Protein AF-A0A7S1PNR0-F1 (afdb_monomer_lite)

InterPro domains:
  IPR019572 Ubiquitin-activating enzyme, SCCH domain [PF10585] (2-94)
  IPR035985 Ubiquitin-activating enzyme-like [SSF69572] (8-89)
  IPR042063 Ubiquitin-activating enzyme E1, SCCH domain [G3DSA:1.10.10.2660] (1-102)

pLDDT: mean 83.43, std 13.57, range [41.12, 94.62]

Radius of gyration: 18.4 Å; chains: 1; bounding box: 39×20×56 Å

Sequence (102 aa):
TLRAVHGTLCDDVPSTWADAVAWARSQFDITFVFPPKQLLLSYPLDKTDADGKPYWTGAKRPPTVPTFDLSNAHHREFLLHAAAIYCRVHGVPVPSPLSTIT

Organism: Neobodo designis (NCBI:txid312471)

Foldseek 3Di:
DVVVVCCLPPPQQDQALVSLLVVLVVVCCVPQAVVLVVVCVVQPQCDADPVRHGPCDDPRHRDDRDDQDCVDPVSVVSSLVSSLVSCVVNVHDRDPPSVVDD

Structure (mmCIF, N/CA/C/O backbone):
data_AF-A0A7S1PNR0-F1
#
_entry.id   AF-A0A7S1PNR0-F1
#
loop_
_atom_site.group_PDB
_atom_site.id
_atom_site.type_symbol
_atom_site.label_atom_id
_atom_site.label_alt_id
_atom_site.label_comp_id
_atom_site.label_asym_id
_atom_site.label_entity_id
_atom_site.label_seq_id
_atom_site.pdbx_PDB_ins_code
_atom_site.Cartn_x
_atom_site.Cartn_y
_atom_site.Cartn_z
_atom_site.occupancy
_atom_site.B_iso_or_equiv
_atom_site.auth_seq_id
_atom_site.auth_comp_id
_atom_site.auth_asym_id
_atom_site.auth_atom_id
_atom_site.pdbx_PDB_model_num
ATOM 1 N N . THR A 1 1 ? 16.077 10.588 6.997 1.00 41.12 1 THR A N 1
ATOM 2 C CA . THR A 1 1 ? 17.277 10.377 7.846 1.00 41.12 1 THR A CA 1
ATOM 3 C C . THR A 1 1 ? 18.275 9.516 7.088 1.00 41.12 1 THR A C 1
ATOM 5 O O . THR A 1 1 ? 17.862 8.823 6.167 1.00 41.12 1 THR A O 1
ATOM 8 N N . LEU A 1 2 ? 19.564 9.547 7.446 1.00 51.56 2 LEU A N 1
ATOM 9 C CA . LEU A 1 2 ? 20.660 8.829 6.760 1.00 51.56 2 LEU A CA 1
ATOM 10 C C . LEU A 1 2 ? 20.368 7.347 6.429 1.00 51.56 2 LEU A C 1
ATOM 12 O O . LEU A 1 2 ? 20.784 6.870 5.382 1.00 51.56 2 LEU A O 1
ATOM 16 N N . ARG A 1 3 ? 19.582 6.645 7.260 1.00 53.38 3 ARG A N 1
ATOM 17 C CA . ARG A 1 3 ? 19.130 5.261 7.004 1.00 53.38 3 ARG A CA 1
ATOM 18 C C . ARG A 1 3 ? 18.261 5.101 5.754 1.00 53.38 3 ARG A C 1
ATOM 20 O O . ARG A 1 3 ? 18.438 4.138 5.023 1.00 53.38 3 ARG A O 1
ATOM 27 N N . ALA A 1 4 ? 17.347 6.040 5.510 1.00 57.62 4 ALA A N 1
ATOM 28 C CA . ALA A 1 4 ? 16.482 5.999 4.332 1.00 57.62 4 ALA A CA 1
ATOM 29 C C . ALA A 1 4 ? 17.290 6.218 3.044 1.00 57.62 4 ALA A C 1
ATOM 31 O O . ALA A 1 4 ? 17.053 5.538 2.059 1.00 57.62 4 ALA A O 1
ATOM 32 N N . VAL A 1 5 ? 18.286 7.113 3.095 1.00 57.00 5 VAL A N 1
ATOM 33 C CA . VAL A 1 5 ? 19.179 7.407 1.963 1.00 57.00 5 VAL A CA 1
ATOM 34 C C . VAL A 1 5 ? 20.082 6.209 1.646 1.00 57.00 5 VAL A C 1
ATOM 36 O O . VAL A 1 5 ? 20.279 5.887 0.480 1.00 57.00 5 VAL A O 1
ATOM 39 N N . HIS A 1 6 ? 20.590 5.517 2.672 1.00 55.75 6 HIS A N 1
ATOM 40 C CA . HIS A 1 6 ? 21.433 4.331 2.491 1.00 55.75 6 HIS A CA 1
ATOM 41 C C . HIS A 1 6 ? 20.675 3.160 1.843 1.00 55.75 6 HIS A C 1
ATOM 43 O O . HIS A 1 6 ? 21.189 2.562 0.902 1.00 55.75 6 HIS A O 1
ATOM 49 N N . GLY A 1 7 ? 19.438 2.880 2.282 1.00 56.34 7 GLY A N 1
ATOM 50 C CA . GLY A 1 7 ? 18.604 1.827 1.681 1.00 56.34 7 GLY A CA 1
ATOM 51 C C . GLY A 1 7 ? 18.296 2.089 0.203 1.00 56.34 7 GLY A C 1
ATOM 52 O O . GLY A 1 7 ? 18.414 1.193 -0.623 1.00 56.34 7 GLY A O 1
ATOM 53 N N . THR A 1 8 ? 18.019 3.346 -0.158 1.00 55.06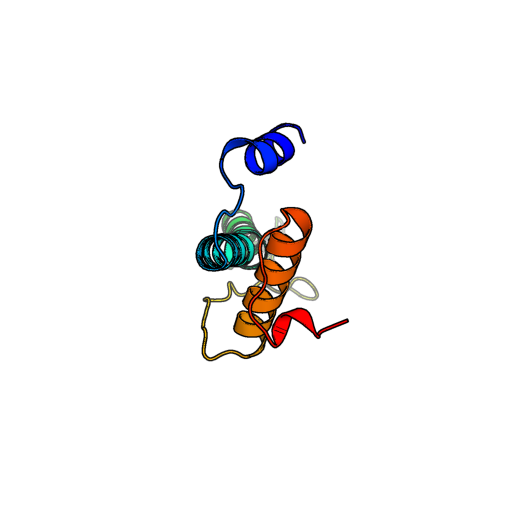 8 THR A N 1
ATOM 54 C CA . THR A 1 8 ? 17.727 3.728 -1.551 1.00 55.06 8 THR A CA 1
ATOM 55 C C . THR A 1 8 ? 18.938 3.736 -2.489 1.00 55.06 8 THR A C 1
ATOM 57 O O . THR A 1 8 ? 18.743 3.708 -3.700 1.00 55.06 8 THR A O 1
ATOM 60 N N . LEU A 1 9 ? 20.173 3.828 -1.972 1.00 55.44 9 LEU A N 1
ATOM 61 C CA . LEU A 1 9 ? 21.379 3.967 -2.807 1.00 55.44 9 LEU A CA 1
ATOM 62 C C . LEU A 1 9 ? 22.209 2.689 -2.956 1.00 55.44 9 LEU A C 1
ATOM 64 O O . LEU A 1 9 ? 22.929 2.591 -3.946 1.00 55.44 9 LEU A O 1
ATOM 68 N N . CYS A 1 10 ? 22.172 1.761 -1.996 1.00 56.22 10 CYS A N 1
ATOM 69 C CA . CYS A 1 10 ? 23.121 0.642 -1.981 1.00 56.22 10 CYS A CA 1
ATOM 70 C C . CYS A 1 10 ? 22.493 -0.729 -2.269 1.00 56.22 10 CYS A C 1
ATOM 72 O O . CYS A 1 10 ? 23.119 -1.525 -2.962 1.00 56.22 10 CYS A O 1
ATOM 74 N N . ASP A 1 11 ? 21.272 -0.995 -1.789 1.00 57.47 11 ASP A N 1
ATOM 75 C CA . ASP A 1 11 ? 20.727 -2.364 -1.768 1.00 57.47 11 ASP A CA 1
ATOM 76 C C . ASP A 1 11 ? 19.496 -2.567 -2.675 1.00 57.47 11 ASP A C 1
ATOM 78 O O . ASP A 1 11 ? 19.274 -3.677 -3.150 1.00 57.47 11 ASP A O 1
ATOM 82 N N . ASP A 1 12 ? 18.731 -1.510 -2.980 1.00 62.19 12 ASP A N 1
ATOM 83 C CA . ASP A 1 12 ? 17.415 -1.631 -3.635 1.00 62.19 12 ASP A CA 1
ATOM 84 C C . ASP A 1 12 ? 17.341 -1.045 -5.059 1.00 62.19 12 ASP A C 1
ATOM 86 O O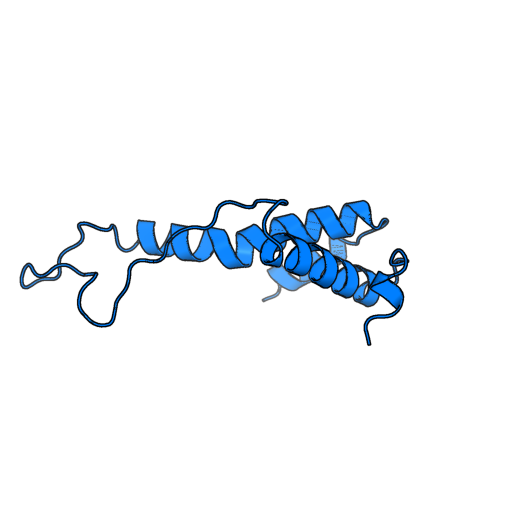 . ASP A 1 12 ? 16.241 -0.821 -5.570 1.00 62.19 12 ASP A O 1
ATOM 90 N N . VAL A 1 13 ? 18.463 -0.765 -5.736 1.00 70.88 13 VAL A N 1
ATOM 91 C CA . VAL A 1 13 ? 18.401 -0.224 -7.108 1.00 70.88 13 VAL A CA 1
ATOM 92 C C . VAL A 1 13 ? 17.731 -1.258 -8.028 1.00 70.88 13 VAL A C 1
ATOM 94 O O . VAL A 1 13 ? 18.282 -2.344 -8.228 1.00 70.88 13 VAL A O 1
ATOM 97 N N . PRO A 1 14 ? 16.556 -0.953 -8.607 1.00 79.44 14 PRO A N 1
ATOM 98 C CA . PRO A 1 14 ? 15.854 -1.901 -9.453 1.00 79.44 14 PRO A CA 1
ATOM 99 C C . PRO A 1 14 ? 16.673 -2.104 -10.729 1.00 79.44 14 PRO A C 1
ATOM 101 O O . PRO A 1 14 ? 17.077 -1.136 -11.370 1.00 79.44 14 PRO A O 1
ATOM 104 N N . SER A 1 15 ? 16.918 -3.354 -11.114 1.00 82.31 15 SER A N 1
ATOM 105 C CA . SER A 1 15 ? 17.532 -3.668 -12.414 1.00 82.31 15 SER A CA 1
ATOM 106 C C . SER A 1 15 ? 16.466 -4.003 -13.456 1.00 82.31 15 SER A C 1
ATOM 108 O O . SER A 1 15 ? 16.668 -3.820 -14.656 1.00 82.31 15 SER A O 1
ATOM 110 N N . THR A 1 16 ? 15.305 -4.471 -12.997 1.00 86.75 16 THR A N 1
ATOM 111 C CA . THR A 1 16 ? 14.181 -4.882 -13.835 1.00 86.75 16 THR A CA 1
ATOM 112 C C . THR A 1 16 ? 12.857 -4.299 -13.337 1.00 86.75 16 THR A C 1
ATOM 114 O O . THR A 1 16 ? 12.728 -3.849 -12.198 1.00 86.75 16 THR A O 1
ATOM 1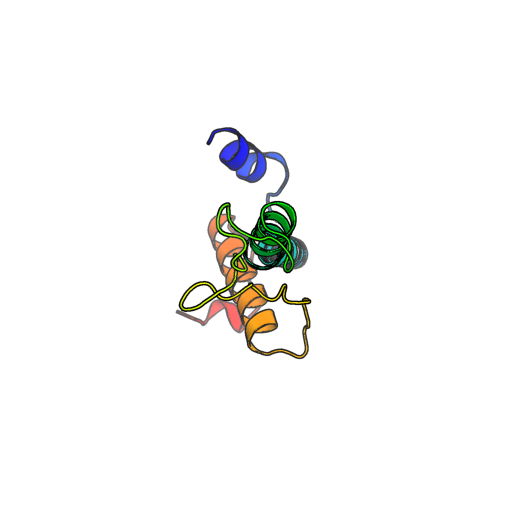17 N N . TRP A 1 17 ? 11.826 -4.348 -14.186 1.00 86.75 17 TRP A N 1
ATOM 118 C CA . TRP A 1 17 ? 10.457 -4.000 -13.786 1.00 86.75 17 TRP A CA 1
ATOM 119 C C . TRP A 1 17 ? 9.939 -4.877 -12.636 1.00 86.75 17 TRP A C 1
ATOM 121 O O . TRP A 1 17 ? 9.239 -4.389 -11.753 1.00 86.75 17 TRP A O 1
ATOM 131 N N . ALA A 1 18 ? 10.292 -6.165 -12.628 1.00 88.75 18 ALA A N 1
ATOM 132 C CA . ALA A 1 18 ? 9.871 -7.088 -11.578 1.00 88.75 18 ALA A CA 1
ATOM 133 C C . ALA A 1 18 ? 10.409 -6.657 -10.204 1.00 88.75 18 ALA A C 1
ATOM 135 O O . ALA A 1 18 ? 9.661 -6.684 -9.226 1.00 88.75 18 ALA A O 1
ATOM 136 N N . ASP A 1 19 ? 11.651 -6.169 -10.152 1.00 89.38 19 ASP A N 1
ATOM 137 C CA . ASP A 1 19 ? 12.257 -5.640 -8.924 1.00 89.38 19 ASP A CA 1
ATOM 138 C C . ASP A 1 19 ? 11.513 -4.392 -8.437 1.00 89.38 19 ASP A C 1
ATOM 140 O O . ASP A 1 19 ? 11.213 -4.259 -7.252 1.00 89.38 19 ASP A O 1
ATOM 144 N N . ALA A 1 20 ? 11.127 -3.501 -9.356 1.00 90.38 20 ALA A N 1
ATOM 145 C CA . ALA A 1 20 ? 10.346 -2.314 -9.016 1.00 90.38 20 ALA A CA 1
ATOM 146 C C . ALA A 1 20 ? 8.936 -2.653 -8.505 1.00 90.38 20 ALA A C 1
ATOM 148 O O . ALA A 1 20 ? 8.429 -1.988 -7.600 1.00 90.38 20 ALA A O 1
ATOM 149 N N . VAL A 1 21 ? 8.306 -3.706 -9.033 1.00 91.44 21 VAL A N 1
ATOM 150 C CA . VAL A 1 21 ? 7.020 -4.212 -8.525 1.00 91.44 21 VAL A CA 1
ATOM 151 C C . VAL A 1 21 ? 7.183 -4.835 -7.137 1.00 91.44 21 VAL A C 1
ATOM 153 O O . VAL A 1 21 ? 6.349 -4.592 -6.262 1.00 91.44 21 VAL A O 1
ATOM 156 N N . ALA A 1 22 ? 8.252 -5.599 -6.903 1.00 91.38 22 ALA A N 1
ATOM 157 C CA . ALA A 1 22 ? 8.559 -6.152 -5.585 1.00 91.38 22 ALA A CA 1
ATOM 158 C C . ALA A 1 22 ? 8.800 -5.035 -4.556 1.00 91.38 22 ALA A C 1
ATOM 160 O O . ALA A 1 22 ? 8.226 -5.060 -3.465 1.00 91.38 22 ALA A O 1
ATOM 161 N N . TRP A 1 23 ? 9.554 -4.001 -4.935 1.00 91.94 23 TRP A N 1
ATOM 162 C CA . TRP A 1 23 ? 9.741 -2.802 -4.124 1.00 91.94 23 TRP A CA 1
ATOM 163 C C . TRP A 1 23 ? 8.408 -2.108 -3.821 1.00 91.94 23 TRP A C 1
ATOM 165 O O . TRP A 1 23 ? 8.100 -1.844 -2.657 1.00 91.94 23 TRP A O 1
ATOM 175 N N . ALA A 1 24 ? 7.566 -1.882 -4.833 1.00 93.31 24 ALA A N 1
ATOM 176 C CA . ALA A 1 24 ? 6.255 -1.257 -4.662 1.00 93.31 24 ALA A CA 1
ATOM 177 C C . ALA A 1 24 ? 5.351 -2.059 -3.711 1.00 93.31 24 ALA A C 1
ATOM 179 O O . ALA A 1 24 ? 4.613 -1.483 -2.906 1.00 93.31 24 ALA A O 1
ATOM 180 N N . ARG A 1 25 ? 5.442 -3.394 -3.746 1.00 94.06 25 ARG A N 1
ATOM 181 C CA . ARG A 1 25 ? 4.714 -4.273 -2.827 1.00 94.06 25 ARG A CA 1
ATOM 182 C C . ARG A 1 25 ? 5.175 -4.098 -1.387 1.00 94.06 25 ARG A C 1
ATOM 184 O O . ARG A 1 25 ? 4.318 -4.042 -0.505 1.00 94.06 25 ARG A O 1
ATOM 191 N N . SER A 1 26 ? 6.473 -3.955 -1.149 1.00 92.94 26 SER A N 1
ATOM 192 C CA . SER A 1 26 ? 7.009 -3.625 0.176 1.00 92.94 26 SER A CA 1
ATOM 193 C C . SER A 1 26 ? 6.571 -2.232 0.636 1.00 92.94 26 SER A C 1
ATOM 195 O O . SER A 1 26 ? 6.188 -2.055 1.793 1.00 92.94 26 SER A O 1
ATOM 197 N N . GLN A 1 27 ? 6.532 -1.248 -0.271 1.00 93.19 27 GLN A N 1
ATOM 198 C CA . GLN A 1 27 ? 6.048 0.099 0.054 1.00 93.19 27 GLN A CA 1
ATOM 199 C C . GLN A 1 27 ? 4.572 0.124 0.458 1.00 93.19 27 GLN A C 1
ATOM 201 O O . GLN A 1 27 ? 4.193 0.913 1.327 1.00 93.19 27 GLN A O 1
ATOM 206 N N . PHE A 1 28 ? 3.742 -0.754 -0.115 1.00 94.62 28 PHE A N 1
ATOM 207 C CA . PHE A 1 28 ? 2.345 -0.899 0.300 1.00 94.62 28 PHE A CA 1
ATOM 208 C C . PHE A 1 28 ? 2.247 -1.271 1.784 1.00 94.62 28 PHE A C 1
ATOM 210 O O . PHE A 1 28 ? 1.486 -0.653 2.529 1.00 94.62 28 PHE A O 1
ATOM 217 N N . ASP A 1 29 ? 3.055 -2.233 2.238 1.00 93.31 29 ASP A N 1
ATOM 218 C CA . ASP A 1 29 ? 3.035 -2.649 3.640 1.00 93.31 29 ASP A CA 1
ATOM 219 C C . ASP A 1 29 ? 3.552 -1.542 4.563 1.00 93.31 29 ASP A C 1
ATOM 221 O O . ASP A 1 29 ? 2.937 -1.255 5.593 1.00 93.31 29 ASP A O 1
ATOM 225 N N . ILE A 1 30 ? 4.630 -0.864 4.166 1.00 92.62 30 ILE A N 1
ATOM 226 C CA . ILE A 1 30 ? 5.208 0.255 4.923 1.00 92.62 30 ILE A CA 1
ATOM 227 C C . ILE A 1 30 ? 4.212 1.408 5.076 1.00 92.62 30 ILE A C 1
ATOM 229 O O . ILE A 1 30 ? 4.154 2.030 6.135 1.00 92.62 30 ILE A O 1
ATOM 233 N N . THR A 1 31 ? 3.417 1.682 4.044 1.00 92.50 31 THR A N 1
ATOM 234 C CA . THR A 1 31 ? 2.513 2.838 4.017 1.00 92.50 31 THR A CA 1
ATOM 235 C C . THR A 1 31 ? 1.162 2.522 4.653 1.00 92.50 31 THR A C 1
ATOM 237 O O . THR A 1 31 ? 0.646 3.317 5.437 1.00 92.50 31 THR A O 1
ATOM 240 N N . PHE A 1 32 ? 0.582 1.360 4.344 1.00 93.56 32 PHE A N 1
ATOM 241 C CA . PHE A 1 32 ? -0.810 1.056 4.681 1.00 93.56 32 PHE A CA 1
ATOM 242 C C . PHE A 1 32 ? -0.977 -0.030 5.741 1.00 93.56 32 PHE A C 1
ATOM 244 O O . PHE A 1 32 ? -2.039 -0.101 6.349 1.00 93.56 32 PHE A O 1
ATOM 251 N N . VAL A 1 33 ? 0.031 -0.872 5.993 1.00 93.50 33 VAL A N 1
ATOM 252 C CA . VAL A 1 33 ? -0.110 -2.046 6.874 1.00 93.50 33 VAL A CA 1
ATOM 253 C C . VAL A 1 33 ? 0.609 -1.850 8.205 1.00 93.50 33 VAL A C 1
ATOM 255 O O . VAL A 1 33 ? 0.012 -2.061 9.262 1.00 93.50 33 VAL A O 1
ATOM 258 N N . PHE A 1 34 ? 1.877 -1.443 8.198 1.00 93.31 34 PHE A N 1
ATOM 259 C CA . PHE A 1 34 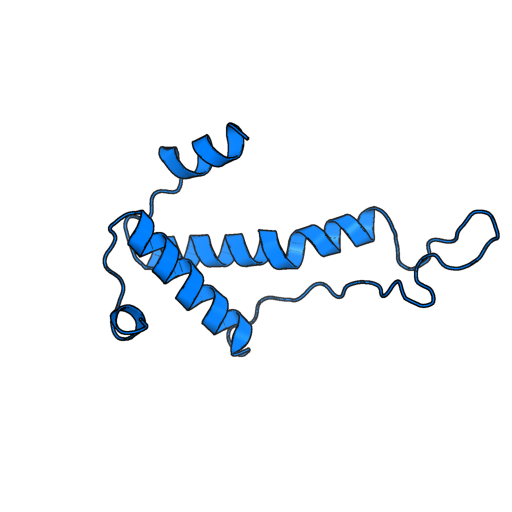? 2.672 -1.311 9.422 1.00 93.31 34 PHE A CA 1
ATOM 260 C C . PHE A 1 34 ? 2.206 -0.172 10.336 1.00 93.31 34 PHE A C 1
ATOM 262 O O . PHE A 1 34 ? 2.067 -0.431 11.534 1.00 93.31 34 PHE A O 1
ATOM 269 N N . PRO A 1 35 ? 1.884 1.042 9.841 1.00 93.50 35 PRO A N 1
ATOM 270 C CA . PRO A 1 35 ? 1.421 2.123 10.705 1.00 93.50 35 PRO A CA 1
ATOM 271 C C . PRO A 1 35 ? 0.146 1.783 11.494 1.00 93.50 35 PRO A C 1
ATOM 273 O O . PRO A 1 35 ? 0.162 1.948 12.717 1.00 93.50 35 PRO A O 1
ATOM 276 N N . PRO A 1 36 ? -0.937 1.248 10.884 1.00 92.69 36 PRO A N 1
ATOM 277 C CA . PRO A 1 36 ? -2.117 0.882 11.659 1.00 92.69 36 PRO A CA 1
ATOM 278 C C . PRO A 1 36 ? -1.863 -0.307 12.591 1.00 92.69 36 PRO A C 1
ATOM 280 O O . PRO A 1 36 ? -2.377 -0.299 13.707 1.00 92.69 36 PRO A O 1
ATOM 283 N N . LYS A 1 37 ? -1.021 -1.283 12.214 1.00 91.94 37 LYS A N 1
ATOM 284 C CA . LYS A 1 37 ? -0.606 -2.360 13.134 1.00 91.94 37 LYS A CA 1
ATOM 285 C C . LYS A 1 37 ? 0.115 -1.806 14.365 1.00 91.94 37 LYS A C 1
ATOM 287 O O . LYS A 1 37 ? -0.237 -2.157 15.486 1.00 91.94 37 LYS A O 1
ATOM 292 N N . GLN A 1 38 ? 1.088 -0.917 14.174 1.00 92.94 38 GLN A N 1
ATOM 293 C CA . GLN A 1 38 ? 1.825 -0.290 15.274 1.00 92.94 38 GLN A CA 1
ATOM 294 C C . GLN A 1 38 ? 0.904 0.549 16.169 1.00 92.94 38 GLN A C 1
ATOM 296 O O . GLN A 1 38 ? 1.052 0.549 17.395 1.00 92.94 38 GLN A O 1
ATOM 301 N N . LEU A 1 39 ? -0.071 1.239 15.571 1.00 91.88 39 LEU A N 1
ATOM 302 C CA . LEU A 1 39 ? -1.053 2.011 16.320 1.00 91.88 39 LEU A CA 1
ATOM 303 C C . LEU A 1 39 ? -1.929 1.107 17.195 1.00 91.88 39 LEU A C 1
ATOM 305 O O . LEU A 1 39 ? -2.098 1.404 18.373 1.00 91.88 39 LEU A O 1
ATOM 309 N N . LEU A 1 40 ? -2.422 -0.008 16.652 1.00 91.88 40 LEU A N 1
ATOM 310 C CA . LEU A 1 40 ? -3.232 -0.982 17.392 1.00 91.88 40 LEU A CA 1
ATOM 311 C C . LEU A 1 40 ? -2.434 -1.702 18.489 1.00 91.88 40 LEU A C 1
ATOM 313 O O . LEU A 1 40 ? -2.997 -2.017 19.530 1.00 91.88 40 LEU A O 1
ATOM 317 N N . LEU A 1 41 ? -1.125 -1.909 18.305 1.00 90.44 41 LEU A N 1
ATOM 318 C CA . LEU A 1 41 ? -0.249 -2.410 19.373 1.00 90.44 41 LEU A CA 1
ATOM 319 C C . LEU A 1 41 ? -0.106 -1.398 20.519 1.00 90.44 41 LEU A C 1
ATOM 321 O O . LEU A 1 41 ? -0.095 -1.774 21.687 1.00 90.44 41 LEU A O 1
ATOM 325 N N . SER A 1 42 ? -0.012 -0.108 20.193 1.00 90.75 42 SER A N 1
ATOM 326 C CA . SER A 1 42 ? 0.126 0.966 21.189 1.00 90.75 42 SER A CA 1
ATOM 327 C C . SER A 1 42 ? -1.202 1.284 21.894 1.00 90.75 42 SER A C 1
ATOM 329 O O . SER A 1 42 ? -1.233 1.689 23.064 1.00 90.75 42 SER A O 1
ATOM 331 N N . TYR A 1 43 ? -2.312 1.113 21.175 1.00 89.25 43 TYR A N 1
ATOM 332 C CA . TYR A 1 43 ? -3.675 1.385 21.615 1.00 89.25 43 TYR A CA 1
ATOM 333 C C . TYR A 1 43 ? -4.591 0.221 21.218 1.00 89.25 43 TYR A C 1
ATOM 335 O O . TYR A 1 43 ? -5.323 0.331 20.227 1.00 89.25 43 TYR A O 1
ATOM 343 N N . PRO A 1 44 ? -4.559 -0.889 21.981 1.00 89.62 44 PRO A N 1
ATOM 344 C CA . PRO A 1 44 ? -5.456 -2.011 21.744 1.00 89.62 44 PRO A CA 1
ATOM 345 C C . PRO A 1 44 ? -6.925 -1.565 21.782 1.00 89.62 44 PRO A C 1
ATOM 347 O O . PRO A 1 44 ? -7.265 -0.519 22.344 1.00 89.62 44 PRO A O 1
ATOM 350 N N . LEU A 1 45 ? -7.797 -2.320 21.113 1.00 85.56 45 LEU A N 1
ATOM 351 C CA . LEU A 1 45 ? -9.197 -1.932 20.882 1.00 85.56 45 LEU A CA 1
ATOM 352 C C . LEU A 1 45 ? -9.995 -1.769 22.183 1.00 85.56 45 LEU A C 1
ATOM 354 O O . LEU A 1 45 ? -10.906 -0.950 22.258 1.00 85.56 45 LEU A O 1
ATOM 358 N N . ASP A 1 46 ? -9.610 -2.523 23.200 1.00 86.00 46 ASP A N 1
ATOM 359 C CA . ASP A 1 46 ? -10.153 -2.572 24.554 1.00 86.00 46 ASP A CA 1
ATOM 360 C C . ASP A 1 46 ? -9.510 -1.557 25.513 1.00 86.00 46 ASP A C 1
ATOM 362 O O . ASP A 1 46 ? -9.899 -1.470 26.676 1.00 86.00 46 ASP A O 1
ATOM 366 N N . LYS A 1 47 ? -8.551 -0.747 25.046 1.00 85.75 47 LYS A N 1
ATOM 367 C CA . LYS A 1 47 ? -7.890 0.253 25.889 1.00 85.75 47 LYS A CA 1
ATOM 368 C C . LYS A 1 47 ? -8.889 1.286 26.404 1.00 85.75 47 LYS A C 1
ATOM 370 O O . LYS A 1 47 ? -9.615 1.897 25.619 1.00 85.75 47 LYS A O 1
ATOM 375 N N . THR A 1 48 ? -8.844 1.555 27.704 1.00 88.19 48 THR A N 1
ATOM 376 C CA . THR A 1 48 ? -9.606 2.620 28.366 1.00 88.19 48 THR A CA 1
ATOM 377 C C . THR A 1 48 ? -8.695 3.761 28.823 1.00 88.19 48 THR A C 1
ATOM 379 O O . THR A 1 48 ? -7.493 3.569 29.022 1.00 88.19 48 THR A O 1
ATOM 382 N N . ASP A 1 49 ? -9.246 4.966 28.956 1.00 83.62 49 ASP A N 1
ATOM 383 C CA . ASP A 1 49 ? -8.573 6.098 29.594 1.00 83.62 49 ASP A CA 1
ATOM 384 C C . ASP A 1 49 ? -8.607 5.993 31.133 1.00 83.62 49 ASP A C 1
ATOM 386 O O . ASP A 1 49 ? -9.112 5.020 31.699 1.00 83.62 49 ASP A O 1
ATOM 390 N N . ALA A 1 50 ? -8.032 6.990 31.812 1.00 83.69 50 ALA A N 1
ATOM 391 C CA . ALA A 1 50 ? -7.980 7.050 33.273 1.00 83.69 50 ALA A CA 1
ATOM 392 C C . ALA A 1 50 ? -9.369 7.173 33.931 1.00 83.69 50 ALA A C 1
ATOM 394 O O . ALA A 1 50 ? -9.529 6.784 35.085 1.00 83.69 50 ALA A O 1
ATOM 395 N N . ASP A 1 51 ? -10.366 7.663 33.193 1.00 83.94 51 ASP A N 1
ATOM 396 C CA . ASP A 1 51 ? -11.759 7.794 33.619 1.00 83.94 51 ASP A CA 1
ATOM 397 C C . ASP A 1 51 ? -12.591 6.539 33.271 1.00 83.94 51 ASP A C 1
ATOM 399 O O . ASP A 1 51 ? -13.808 6.514 33.466 1.00 83.94 51 ASP A O 1
ATOM 403 N N . GLY A 1 52 ? -11.952 5.488 32.738 1.00 84.38 52 GLY A N 1
ATOM 404 C CA . GLY A 1 52 ? -12.580 4.219 32.368 1.00 84.38 52 GLY A CA 1
ATOM 405 C C . GLY A 1 52 ? -13.328 4.242 31.031 1.00 84.38 52 GLY A C 1
ATOM 406 O O . GLY A 1 52 ? -14.024 3.277 30.707 1.00 84.38 52 GLY A O 1
ATOM 407 N N . LYS A 1 53 ? -13.207 5.306 30.229 1.00 85.44 53 LYS A N 1
ATOM 408 C CA . LYS A 1 53 ? -13.877 5.398 28.921 1.00 85.44 53 LYS A CA 1
ATOM 409 C C . LYS A 1 53 ? -13.034 4.741 27.827 1.00 85.44 53 LYS A C 1
ATOM 411 O O . LYS A 1 53 ? -11.812 4.867 27.856 1.00 85.44 53 LYS A O 1
ATOM 416 N N . PRO A 1 54 ? -13.635 4.079 26.820 1.00 86.44 54 PRO A N 1
ATOM 417 C CA . PRO A 1 54 ? -12.861 3.476 25.740 1.00 86.44 54 PRO A CA 1
ATOM 418 C C . PRO A 1 54 ? -12.076 4.526 24.943 1.00 86.44 54 PRO A C 1
ATOM 420 O O . PRO A 1 54 ? -12.599 5.583 24.574 1.00 86.44 54 PRO A O 1
ATOM 423 N N . TYR A 1 55 ? -10.820 4.210 24.637 1.00 85.62 55 TYR A N 1
ATOM 424 C CA . TYR A 1 55 ? -9.904 5.077 23.898 1.00 85.62 55 TYR A CA 1
ATOM 425 C C . TYR A 1 55 ? -10.430 5.401 22.488 1.00 85.62 55 TYR A C 1
ATOM 427 O O . TYR A 1 55 ? -10.298 6.530 22.006 1.00 85.62 55 TYR A O 1
ATOM 435 N N . TRP A 1 56 ? -11.059 4.415 21.843 1.00 88.69 56 TRP A N 1
ATOM 436 C CA . TRP A 1 56 ? -11.655 4.512 20.511 1.00 88.69 56 TRP A CA 1
ATOM 437 C C . TRP A 1 56 ? -13.112 4.984 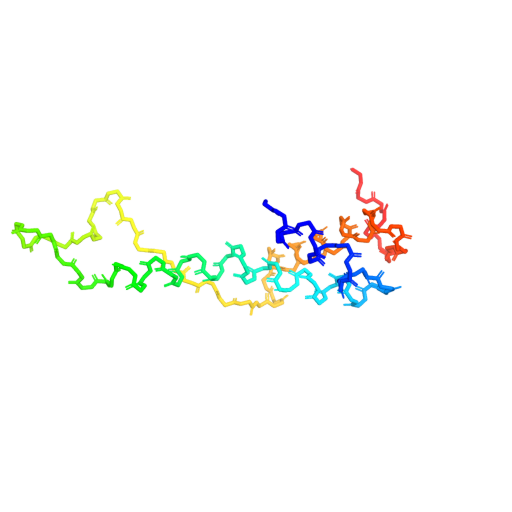20.581 1.00 88.69 56 TRP A C 1
ATOM 439 O O . TRP A 1 56 ? -14.046 4.211 20.384 1.00 88.69 56 TRP A O 1
ATOM 449 N N . THR A 1 57 ? -13.317 6.263 20.897 1.00 85.25 57 THR A N 1
ATOM 450 C CA . THR A 1 57 ? -14.650 6.882 20.973 1.00 85.25 57 THR A CA 1
ATOM 451 C C . THR A 1 57 ? -14.729 8.188 20.177 1.00 85.25 57 THR A C 1
ATOM 453 O O . THR A 1 57 ? -13.729 8.869 19.929 1.00 85.25 57 THR A O 1
ATOM 456 N N . GLY A 1 58 ? -15.944 8.545 19.743 1.00 81.69 58 GLY A N 1
ATOM 457 C CA . GLY A 1 58 ? -16.222 9.784 19.013 1.00 81.69 58 GLY A CA 1
ATOM 458 C C . GLY A 1 58 ? -15.477 9.880 17.676 1.00 81.69 58 GLY A C 1
ATOM 459 O O . GLY A 1 58 ? -15.729 9.109 16.751 1.00 81.69 58 GLY A O 1
ATOM 460 N N . ALA A 1 59 ? -14.566 10.851 17.567 1.00 82.06 59 ALA A N 1
ATOM 461 C CA . ALA A 1 59 ? -13.780 11.106 16.358 1.00 82.06 59 ALA A CA 1
ATOM 462 C C . ALA A 1 59 ? -12.607 10.122 16.155 1.00 82.06 59 ALA A C 1
ATOM 464 O O . ALA A 1 59 ? -12.060 10.043 15.055 1.00 82.06 59 ALA A O 1
ATOM 465 N N . LYS A 1 60 ? -12.213 9.361 17.187 1.00 83.38 60 LYS A N 1
ATOM 466 C CA . LYS A 1 60 ? -11.104 8.397 17.117 1.00 83.38 60 LYS A CA 1
ATOM 467 C C . LYS A 1 60 ? -11.628 7.043 16.652 1.00 83.38 60 LYS A C 1
ATOM 469 O O . LYS A 1 60 ? -12.117 6.252 17.454 1.00 83.38 60 LYS A O 1
ATOM 474 N N . ARG A 1 61 ? -11.528 6.781 15.348 1.00 87.62 61 ARG A N 1
ATOM 475 C CA . ARG A 1 61 ? -11.904 5.489 14.762 1.00 87.62 61 ARG A CA 1
ATOM 476 C C . ARG A 1 61 ? -10.692 4.558 14.725 1.00 87.62 61 ARG A C 1
ATOM 478 O O . ARG A 1 61 ? -9.641 4.990 14.247 1.00 87.62 61 ARG A O 1
ATOM 485 N N . PRO A 1 62 ? -10.820 3.310 15.200 1.00 87.31 62 PRO A N 1
ATOM 486 C CA . PRO A 1 62 ? -9.732 2.352 15.103 1.00 87.31 62 PRO A CA 1
ATOM 487 C C . PRO A 1 62 ? -9.453 2.063 13.622 1.00 87.31 62 PRO A C 1
ATOM 489 O O . PRO A 1 62 ? -10.399 1.853 12.853 1.00 87.31 62 PRO A O 1
ATOM 492 N N . PRO A 1 63 ? -8.184 2.077 13.183 1.00 90.06 63 PRO A N 1
ATOM 493 C CA . PRO A 1 63 ? -7.866 1.760 11.802 1.00 90.06 63 PRO A CA 1
ATOM 494 C C . PRO A 1 63 ? -8.112 0.274 11.524 1.00 90.06 63 PRO A C 1
ATOM 496 O O . PRO A 1 63 ? -7.884 -0.580 12.380 1.00 90.06 63 PRO A O 1
ATOM 499 N N . THR A 1 64 ? -8.524 -0.044 10.298 1.00 90.12 64 THR A N 1
ATOM 500 C CA . THR A 1 64 ? -8.543 -1.426 9.804 1.00 90.12 64 THR A CA 1
ATOM 501 C C . THR A 1 64 ? -7.292 -1.656 8.977 1.00 90.12 64 THR A C 1
ATOM 503 O O . THR A 1 64 ? -6.998 -0.880 8.072 1.00 90.12 64 THR A O 1
ATOM 506 N N . VAL A 1 65 ? -6.543 -2.707 9.299 1.00 92.06 65 VAL A N 1
ATOM 507 C CA . VAL A 1 65 ? -5.333 -3.064 8.558 1.00 92.06 65 VAL A CA 1
ATOM 508 C C . VAL A 1 65 ? -5.753 -3.699 7.228 1.00 92.06 65 VAL A C 1
ATOM 510 O O . VAL A 1 65 ? -6.380 -4.762 7.251 1.00 92.06 65 VAL A O 1
ATOM 513 N N . PRO A 1 66 ? -5.437 -3.089 6.073 1.00 91.94 66 PRO A N 1
ATOM 514 C CA . PRO A 1 66 ? -5.781 -3.673 4.789 1.00 91.94 66 PRO A CA 1
ATOM 515 C C . PRO A 1 66 ? -4.940 -4.925 4.531 1.00 91.94 66 PRO A C 1
ATOM 517 O O . PRO A 1 66 ? -3.757 -4.986 4.871 1.00 91.94 66 PRO A O 1
ATOM 520 N N . THR A 1 67 ? -5.552 -5.921 3.895 1.00 92.75 67 THR A N 1
ATOM 521 C CA . THR A 1 67 ? -4.823 -7.053 3.314 1.00 92.75 67 THR A CA 1
ATOM 522 C C . THR A 1 67 ? -4.615 -6.763 1.840 1.00 92.75 67 THR A C 1
ATOM 524 O O . THR A 1 67 ? -5.554 -6.376 1.145 1.00 92.75 67 THR A O 1
ATOM 527 N N . PHE A 1 68 ? -3.380 -6.915 1.371 1.00 92.12 68 PHE A N 1
ATOM 528 C CA . PHE A 1 68 ? -3.074 -6.707 -0.034 1.00 92.12 68 PHE A CA 1
ATOM 529 C C . PHE A 1 68 ? -3.840 -7.712 -0.907 1.00 92.12 68 PHE A C 1
ATOM 531 O O . PHE A 1 68 ? -3.865 -8.906 -0.615 1.00 92.12 68 PHE A O 1
ATOM 538 N N . ASP A 1 69 ? -4.428 -7.216 -1.991 1.00 93.25 69 ASP A N 1
ATOM 539 C CA . ASP A 1 69 ? -5.251 -7.998 -2.912 1.00 93.25 69 ASP A CA 1
ATOM 540 C C . ASP A 1 69 ? -5.154 -7.406 -4.320 1.00 93.25 69 ASP A C 1
ATOM 542 O O . ASP A 1 69 ? -5.434 -6.224 -4.508 1.00 93.25 69 ASP A O 1
ATOM 546 N N . LEU A 1 70 ? -4.779 -8.230 -5.302 1.00 91.25 70 LEU A N 1
ATOM 547 C CA . LEU A 1 70 ? -4.666 -7.844 -6.713 1.00 91.25 70 LEU A CA 1
ATOM 548 C C . LEU A 1 70 ? -6.022 -7.677 -7.408 1.00 91.25 70 LEU A C 1
ATOM 550 O O . LEU A 1 70 ? -6.082 -7.056 -8.474 1.00 91.25 70 LEU A O 1
ATOM 554 N N . SER A 1 71 ? -7.097 -8.231 -6.839 1.00 94.50 71 SER A N 1
ATOM 555 C CA . SER A 1 71 ? -8.453 -8.050 -7.362 1.00 94.50 71 SER A CA 1
ATOM 556 C C . SER A 1 71 ? -8.968 -6.625 -7.121 1.00 94.50 71 SER A C 1
ATOM 558 O O . SER A 1 71 ? -9.762 -6.101 -7.905 1.00 94.50 71 SER A O 1
ATOM 560 N N . ASN A 1 72 ? -8.447 -5.958 -6.085 1.00 94.25 72 ASN A N 1
ATOM 561 C CA . ASN A 1 72 ? -8.779 -4.582 -5.756 1.00 94.25 72 ASN A CA 1
ATOM 562 C C . ASN A 1 72 ? -8.071 -3.606 -6.709 1.00 94.25 72 ASN A C 1
ATOM 564 O O . ASN A 1 72 ? -6.839 -3.560 -6.789 1.00 94.25 72 ASN A O 1
ATOM 568 N N . ALA A 1 73 ? -8.863 -2.784 -7.404 1.00 94.25 73 ALA A N 1
ATOM 569 C CA . ALA A 1 73 ? -8.361 -1.808 -8.366 1.00 94.25 73 ALA A CA 1
ATOM 570 C C . ALA A 1 73 ? -7.339 -0.842 -7.747 1.00 94.25 73 ALA A C 1
ATOM 572 O O . ALA A 1 73 ? -6.275 -0.653 -8.326 1.00 94.25 73 ALA A O 1
ATOM 573 N N . HIS A 1 74 ? -7.594 -0.325 -6.543 1.00 93.12 74 HIS A N 1
ATOM 574 C CA . HIS A 1 74 ? -6.717 0.651 -5.893 1.00 93.12 74 HIS A CA 1
ATOM 575 C C . HIS A 1 74 ? -5.375 0.057 -5.465 1.00 93.12 74 HIS A C 1
ATOM 577 O O . HIS A 1 74 ? -4.339 0.706 -5.589 1.00 93.12 74 HIS A O 1
ATOM 583 N N . HIS A 1 75 ? -5.365 -1.191 -4.988 1.00 94.56 75 HIS A N 1
ATOM 584 C CA . HIS A 1 75 ? -4.120 -1.880 -4.635 1.00 94.56 75 HIS A CA 1
ATOM 585 C C . HIS A 1 75 ? -3.251 -2.112 -5.874 1.00 94.56 75 HIS A C 1
ATOM 587 O O . HIS A 1 75 ? -2.036 -1.907 -5.841 1.00 94.56 75 HIS A O 1
ATOM 593 N N . ARG A 1 76 ? -3.883 -2.517 -6.980 1.00 93.88 76 ARG A N 1
ATOM 594 C CA . ARG A 1 76 ? -3.207 -2.716 -8.261 1.00 93.88 76 ARG A CA 1
ATOM 595 C C . ARG A 1 76 ? -2.695 -1.397 -8.839 1.00 93.88 76 ARG A C 1
ATOM 597 O O . ARG A 1 76 ? -1.540 -1.340 -9.241 1.00 93.88 76 ARG A O 1
ATOM 604 N N . GLU A 1 77 ? -3.511 -0.349 -8.858 1.00 92.88 77 GLU A N 1
ATOM 605 C CA . GLU A 1 77 ? -3.114 0.990 -9.317 1.00 92.88 77 GLU A CA 1
ATOM 606 C C . GLU A 1 77 ? -1.937 1.525 -8.505 1.00 92.88 77 GLU A C 1
ATOM 608 O O . GLU A 1 77 ? -0.947 1.968 -9.086 1.00 92.88 77 GLU A O 1
ATOM 613 N N . PHE A 1 78 ? -1.993 1.405 -7.174 1.00 94.12 78 PHE A N 1
ATOM 614 C CA . PHE A 1 78 ? -0.885 1.790 -6.307 1.00 94.12 78 PHE A CA 1
ATOM 615 C C . PHE A 1 78 ? 0.412 1.079 -6.701 1.00 94.12 78 PHE A C 1
ATOM 617 O O . PHE A 1 78 ? 1.427 1.745 -6.890 1.00 94.12 78 PHE A O 1
ATOM 624 N N . LEU A 1 79 ? 0.385 -0.248 -6.877 1.00 94.00 79 LEU A N 1
ATOM 625 C CA . LEU A 1 79 ? 1.571 -1.001 -7.290 1.00 94.00 79 LEU A CA 1
ATOM 626 C C . LEU A 1 79 ? 2.131 -0.526 -8.628 1.00 94.00 79 LEU A C 1
ATOM 628 O O . LEU A 1 79 ? 3.335 -0.306 -8.740 1.00 94.00 79 LEU A O 1
ATOM 632 N N . LEU A 1 80 ? 1.270 -0.384 -9.638 1.00 92.19 80 LEU A N 1
ATOM 633 C CA . LEU A 1 80 ? 1.691 -0.014 -10.988 1.00 92.19 80 LEU A CA 1
ATOM 634 C C . LEU A 1 80 ? 2.309 1.387 -11.002 1.00 92.19 80 LEU A C 1
ATOM 636 O O . LEU A 1 80 ? 3.380 1.577 -11.576 1.00 92.19 80 LEU A O 1
ATOM 640 N N . HIS A 1 81 ? 1.671 2.355 -10.344 1.00 92.38 81 HIS A N 1
ATOM 641 C CA . HIS A 1 81 ? 2.169 3.726 -10.290 1.00 92.38 81 HIS A CA 1
ATOM 642 C C . HIS A 1 81 ? 3.423 3.856 -9.423 1.00 92.38 81 HIS A C 1
ATOM 644 O O . HIS A 1 81 ? 4.371 4.520 -9.840 1.00 92.38 81 HIS A O 1
ATOM 650 N N . ALA A 1 82 ? 3.476 3.196 -8.263 1.00 92.94 82 ALA A N 1
ATOM 651 C CA . ALA A 1 82 ? 4.660 3.206 -7.409 1.00 92.94 82 ALA A CA 1
ATOM 652 C C . ALA A 1 82 ? 5.869 2.586 -8.126 1.00 92.94 82 ALA A C 1
ATOM 654 O O . ALA A 1 82 ? 6.936 3.198 -8.152 1.00 92.94 82 ALA A O 1
ATOM 655 N N . ALA A 1 83 ? 5.695 1.431 -8.779 1.00 91.81 83 ALA A N 1
ATOM 656 C CA . ALA A 1 83 ? 6.751 0.791 -9.563 1.00 91.81 83 ALA A CA 1
ATOM 657 C C . ALA A 1 83 ? 7.192 1.662 -10.751 1.00 91.81 83 ALA A C 1
ATOM 659 O O . ALA A 1 83 ? 8.387 1.822 -10.986 1.00 91.81 83 ALA A O 1
ATOM 660 N N . ALA A 1 84 ? 6.252 2.292 -11.466 1.00 90.88 84 ALA A N 1
ATOM 661 C CA . ALA A 1 84 ? 6.568 3.196 -12.573 1.00 90.88 84 ALA A CA 1
ATOM 662 C C . ALA A 1 84 ? 7.375 4.419 -12.122 1.00 90.88 84 ALA A C 1
ATOM 664 O O . ALA A 1 84 ? 8.360 4.776 -12.769 1.00 90.88 84 ALA A O 1
ATOM 665 N N . ILE A 1 85 ? 6.997 5.047 -11.005 1.00 90.38 85 ILE A N 1
ATOM 666 C CA . ILE A 1 85 ? 7.754 6.163 -10.423 1.00 90.38 85 ILE A CA 1
ATOM 667 C C . ILE A 1 85 ? 9.157 5.692 -10.031 1.00 90.38 85 ILE A C 1
ATOM 669 O O . ILE A 1 85 ? 10.132 6.365 -10.358 1.00 90.38 85 ILE A O 1
ATOM 673 N N . TYR A 1 86 ? 9.274 4.520 -9.404 1.00 89.38 86 TYR A N 1
ATOM 674 C CA . TYR A 1 86 ? 10.557 3.962 -8.985 1.00 89.38 86 TYR A CA 1
ATOM 675 C C . TYR A 1 86 ? 11.491 3.688 -10.168 1.00 89.38 86 TYR A C 1
ATOM 677 O O . TYR A 1 86 ? 12.621 4.172 -10.197 1.00 89.38 86 TYR A O 1
ATOM 685 N N . CYS A 1 87 ? 10.997 3.020 -11.211 1.00 89.69 87 CYS A N 1
ATOM 686 C CA . CYS A 1 87 ? 11.748 2.816 -12.447 1.00 89.69 87 CYS A CA 1
ATOM 687 C C . CYS A 1 87 ? 12.215 4.137 -13.066 1.00 89.69 87 CYS A C 1
ATOM 689 O O . CYS A 1 87 ? 13.370 4.240 -13.468 1.00 89.69 87 CYS A O 1
ATOM 691 N N . ARG A 1 88 ? 11.360 5.168 -13.102 1.00 87.75 88 ARG A N 1
ATOM 692 C CA . ARG A 1 88 ? 11.721 6.487 -13.649 1.00 87.75 88 ARG A CA 1
ATOM 693 C C . ARG A 1 88 ? 12.822 7.180 -12.850 1.00 87.75 88 ARG A C 1
ATOM 695 O O . ARG A 1 88 ? 13.697 7.787 -13.457 1.00 87.75 88 ARG A O 1
ATOM 702 N N . VAL A 1 89 ? 12.792 7.085 -11.521 1.00 88.81 89 VAL A N 1
ATOM 703 C CA . VAL A 1 89 ? 13.834 7.651 -10.644 1.00 88.81 89 VAL A CA 1
ATOM 704 C C . VAL A 1 89 ? 15.185 6.970 -10.880 1.00 88.81 89 VAL A C 1
ATOM 706 O O . VAL A 1 89 ? 16.214 7.639 -10.859 1.00 88.81 89 VAL A O 1
ATOM 709 N N . HIS A 1 90 ? 15.179 5.665 -11.155 1.00 86.88 90 HIS A N 1
ATOM 710 C CA . HIS A 1 90 ? 16.388 4.858 -11.334 1.00 86.88 90 HIS A CA 1
ATOM 711 C C . HIS A 1 90 ? 16.785 4.612 -12.804 1.00 86.88 90 HIS A C 1
ATOM 713 O O . HIS A 1 90 ? 17.758 3.911 -13.062 1.00 86.88 90 HIS A O 1
ATOM 719 N N . GLY A 1 91 ? 16.067 5.186 -13.777 1.00 86.69 91 GLY A N 1
ATOM 720 C CA . GLY A 1 91 ? 16.373 5.044 -15.208 1.00 86.69 91 GLY A CA 1
ATOM 721 C C . GLY A 1 91 ? 16.073 3.663 -15.812 1.00 86.69 91 GLY A C 1
ATOM 722 O O . GLY A 1 91 ? 16.621 3.323 -16.859 1.00 86.69 91 GLY A O 1
ATOM 723 N N . VAL A 1 92 ? 15.210 2.864 -15.180 1.00 88.06 92 VAL A N 1
ATOM 724 C CA . VAL A 1 92 ? 14.813 1.525 -15.651 1.00 88.06 92 VAL A CA 1
ATOM 725 C C . VAL A 1 92 ? 13.661 1.627 -16.661 1.00 88.06 92 VAL A C 1
ATOM 727 O O . VAL A 1 92 ? 12.736 2.419 -16.447 1.00 88.06 92 VAL A O 1
ATOM 730 N N . PRO A 1 93 ? 13.646 0.816 -17.737 1.00 86.75 93 PRO A N 1
ATOM 731 C CA . PRO A 1 93 ? 12.531 0.777 -18.679 1.00 86.75 93 PRO A CA 1
ATOM 732 C C . PRO A 1 93 ? 11.203 0.393 -18.008 1.00 86.75 93 PRO A C 1
ATOM 734 O O . PRO A 1 93 ? 11.102 -0.634 -17.337 1.00 86.75 93 PRO A O 1
ATOM 737 N N . VAL A 1 94 ? 10.166 1.200 -18.238 1.00 86.00 94 VAL A N 1
ATOM 738 C CA . VAL A 1 94 ? 8.790 0.931 -17.792 1.00 86.00 94 VAL A CA 1
ATOM 739 C C . VAL A 1 94 ? 8.023 0.235 -18.926 1.00 86.00 94 VAL A C 1
ATOM 741 O O . VAL A 1 94 ? 8.081 0.708 -20.063 1.00 86.00 94 VAL A O 1
ATOM 744 N N . PRO A 1 95 ? 7.278 -0.854 -18.664 1.00 82.12 95 PRO A N 1
ATOM 745 C CA . PRO A 1 95 ? 6.470 -1.514 -19.683 1.00 82.12 95 PRO A CA 1
ATOM 746 C C . PRO A 1 95 ? 5.310 -0.622 -20.155 1.00 82.12 95 PRO A C 1
ATOM 748 O O . PRO A 1 95 ? 4.585 -0.023 -19.356 1.00 82.12 95 PRO A O 1
ATOM 751 N N . SER A 1 96 ? 5.095 -0.548 -21.469 1.00 71.62 96 SER A N 1
ATOM 752 C CA . SER A 1 96 ? 3.909 0.099 -22.047 1.00 71.62 96 SER A CA 1
ATOM 753 C C . SER A 1 96 ? 2.645 -0.707 -21.700 1.00 71.62 96 SER A C 1
ATOM 755 O O . SER A 1 96 ? 2.701 -1.937 -21.741 1.00 71.62 96 SER A O 1
ATOM 757 N N . PRO A 1 97 ? 1.507 -0.071 -21.341 1.00 68.12 97 PRO A N 1
ATOM 758 C CA . PRO A 1 97 ? 1.134 1.338 -21.551 1.00 68.12 97 PRO A CA 1
ATOM 759 C C . PRO A 1 97 ? 1.4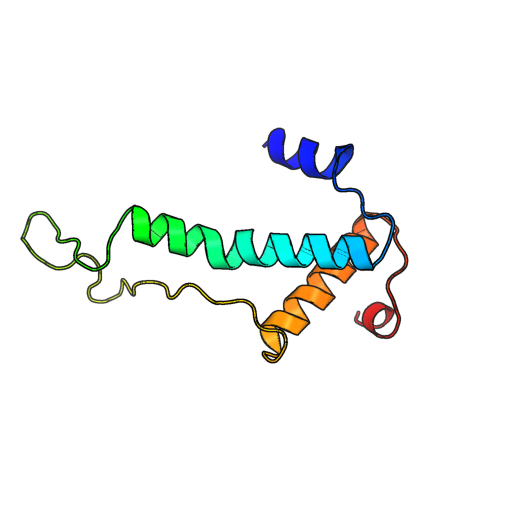60 2.306 -20.395 1.00 68.12 97 PRO A C 1
ATOM 761 O O . PRO A 1 97 ? 1.126 3.486 -20.480 1.00 68.12 97 PRO A O 1
ATOM 764 N N . LEU A 1 98 ? 2.111 1.858 -19.315 1.00 65.44 98 LEU A N 1
ATOM 765 C CA . LEU A 1 98 ? 2.373 2.711 -18.141 1.00 65.44 98 LEU A CA 1
ATOM 766 C C . LEU A 1 98 ? 3.359 3.853 -18.434 1.00 65.44 98 LEU A C 1
ATOM 768 O O . LEU A 1 98 ? 3.373 4.854 -17.726 1.00 65.44 98 LEU A O 1
ATOM 772 N N . SER A 1 99 ? 4.141 3.731 -19.509 1.00 59.16 99 SER A N 1
ATOM 773 C CA . SER A 1 99 ? 5.004 4.788 -20.044 1.00 59.16 99 SER A CA 1
ATOM 774 C C . SER A 1 99 ? 4.243 6.015 -20.569 1.00 59.16 99 SER A C 1
ATOM 776 O O . SER A 1 99 ? 4.852 7.063 -20.755 1.00 59.16 99 SER A O 1
ATOM 778 N N . THR A 1 100 ? 2.940 5.890 -20.848 1.00 58.41 100 THR A N 1
ATOM 779 C CA . THR A 1 100 ? 2.125 6.923 -21.518 1.00 58.41 100 THR A CA 1
ATOM 780 C C . THR A 1 100 ? 1.310 7.775 -20.539 1.00 58.41 100 THR A C 1
ATOM 782 O O . THR A 1 100 ? 0.740 8.786 -20.937 1.00 58.41 100 THR A O 1
ATOM 785 N N . ILE A 1 101 ? 1.257 7.402 -19.257 1.00 56.25 101 ILE A N 1
ATOM 786 C CA . ILE A 1 101 ? 0.481 8.122 -18.240 1.00 56.25 101 ILE A CA 1
ATOM 787 C C . ILE A 1 101 ? 1.303 9.340 -17.782 1.00 56.25 101 ILE A C 1
ATOM 789 O O . ILE A 1 101 ? 2.144 9.233 -16.888 1.00 56.25 101 ILE A O 1
ATOM 793 N N . THR A 1 102 ? 1.109 10.463 -18.481 1.00 43.94 102 THR A N 1
ATOM 794 C CA . THR A 1 102 ? 1.552 11.818 -18.104 1.00 43.94 102 THR A CA 1
ATOM 795 C C . THR A 1 102 ? 0.394 12.569 -17.472 1.00 43.94 102 THR A C 1
ATOM 797 O O . THR A 1 102 ? -0.723 12.471 -18.027 1.00 43.94 102 THR A O 1
#

Secondary structure (DSSP, 8-state):
-HHHHHHHHHT---SSHHHHHHHHHHHHIIIIIHHHHHHHHHS-TT-B-TTS-BSS-TT-PPPPPPPP-TTSHHHHHHHHHHHHHHHHHHTPPPPTTGGG--